Protein AF-A0A1F4MF93-F1 (afdb_monomer_lite)

Radius of gyration: 15.3 Å; chains: 1; bounding box: 44×46×34 Å

Sequence (110 aa):
MTAPERRRLEPHPHLTDAQLDLYDRMGEISEDGFCAGWIDGNEYSIWHALNHGDSSPSHRRMSPRLLRRCQLLCRDIGGWIYWADGPQFAPMAQWLAMFEAWQKSQSKPK

pLDDT: mean 78.51, std 16.9, range [38.03, 96.19]

Structure (mmCIF, N/CA/C/O backbone):
data_AF-A0A1F4MF93-F1
#
_entry.id   AF-A0A1F4MF93-F1
#
loop_
_atom_site.group_PDB
_atom_site.id
_atom_site.type_symbol
_atom_site.label_atom_id
_atom_site.label_alt_id
_atom_site.label_comp_id
_atom_site.label_asym_id
_atom_site.label_entity_id
_atom_site.label_seq_id
_atom_site.pdbx_PDB_ins_code
_atom_site.Cartn_x
_atom_site.Cartn_y
_atom_site.Cartn_z
_atom_site.occupancy
_atom_site.B_iso_or_equiv
_atom_site.auth_seq_id
_atom_site.auth_comp_id
_atom_site.auth_asym_id
_atom_site.auth_atom_id
_atom_site.pdbx_PDB_model_num
ATOM 1 N N . MET A 1 1 ? 31.824 -20.793 7.459 1.00 38.03 1 MET A N 1
ATOM 2 C CA . MET A 1 1 ? 31.903 -19.338 7.215 1.00 38.03 1 MET A CA 1
ATOM 3 C C . MET A 1 1 ? 30.480 -18.829 7.077 1.00 38.03 1 MET A C 1
ATOM 5 O O . MET A 1 1 ? 29.915 -18.888 5.994 1.00 38.03 1 MET A O 1
ATOM 9 N N . THR A 1 2 ? 29.858 -18.467 8.195 1.00 40.41 2 THR A N 1
ATOM 10 C CA . THR A 1 2 ? 28.480 -17.968 8.227 1.00 40.41 2 THR A CA 1
ATOM 11 C C . THR A 1 2 ? 28.531 -16.505 7.811 1.00 40.41 2 THR A C 1
ATOM 13 O O . THR A 1 2 ? 29.161 -15.700 8.496 1.00 40.41 2 THR A O 1
ATOM 16 N N . ALA A 1 3 ? 27.970 -16.180 6.645 1.00 40.28 3 ALA A N 1
ATOM 17 C CA . ALA A 1 3 ? 27.791 -14.794 6.230 1.00 40.28 3 ALA A CA 1
ATOM 18 C C . ALA A 1 3 ? 27.052 -14.051 7.353 1.00 40.28 3 ALA A C 1
ATOM 20 O O . ALA A 1 3 ? 26.117 -14.631 7.912 1.00 40.28 3 ALA A O 1
ATOM 21 N N . PRO A 1 4 ? 27.460 -12.826 7.728 1.00 45.41 4 PRO A N 1
ATOM 22 C CA . PRO A 1 4 ? 26.731 -12.085 8.734 1.00 45.41 4 PRO A CA 1
ATOM 23 C C . PRO A 1 4 ? 25.331 -11.866 8.179 1.00 45.41 4 PRO A C 1
ATOM 25 O O . PRO A 1 4 ? 25.147 -11.208 7.152 1.00 45.41 4 PRO A O 1
ATOM 28 N N . GLU A 1 5 ? 24.374 -12.510 8.841 1.00 44.66 5 GLU A N 1
ATOM 29 C CA . GLU A 1 5 ? 22.954 -12.245 8.753 1.00 44.66 5 GLU A CA 1
ATOM 30 C C . GLU A 1 5 ? 22.835 -10.727 8.776 1.00 44.66 5 GLU A C 1
ATOM 32 O O . GLU A 1 5 ? 23.147 -10.075 9.778 1.00 44.66 5 GLU A O 1
ATOM 37 N N . ARG A 1 6 ? 22.545 -10.138 7.610 1.00 45.56 6 ARG A N 1
ATOM 38 C CA . ARG A 1 6 ? 22.237 -8.719 7.541 1.00 45.56 6 ARG A CA 1
ATOM 39 C C . ARG A 1 6 ? 21.109 -8.578 8.545 1.00 45.56 6 ARG A C 1
ATOM 41 O O . ARG A 1 6 ? 20.030 -9.100 8.286 1.00 45.56 6 ARG A O 1
ATOM 48 N N . ARG A 1 7 ? 21.357 -7.914 9.681 1.00 45.16 7 ARG A N 1
ATOM 49 C CA . ARG A 1 7 ? 20.292 -7.222 10.398 1.00 45.16 7 ARG A CA 1
ATOM 50 C C . ARG A 1 7 ? 19.627 -6.401 9.311 1.00 45.16 7 ARG A C 1
ATOM 52 O O . ARG A 1 7 ? 20.163 -5.374 8.899 1.00 45.16 7 ARG A O 1
ATOM 59 N N . ARG A 1 8 ? 18.544 -6.945 8.758 1.00 48.69 8 ARG A N 1
ATOM 60 C CA . ARG A 1 8 ? 17.551 -6.209 8.009 1.00 48.69 8 ARG A CA 1
ATOM 61 C C . ARG A 1 8 ? 17.199 -5.137 9.021 1.00 48.69 8 ARG A C 1
ATOM 63 O O . ARG A 1 8 ? 16.657 -5.444 10.076 1.00 48.69 8 ARG A O 1
ATOM 70 N N . LEU A 1 9 ? 17.749 -3.940 8.838 1.00 43.81 9 LEU A N 1
ATOM 71 C CA . LEU A 1 9 ? 17.256 -2.770 9.537 1.00 43.81 9 LEU A CA 1
ATOM 72 C C . LEU A 1 9 ? 15.780 -2.816 9.189 1.00 43.81 9 LEU A C 1
ATOM 74 O O . LEU A 1 9 ? 15.484 -2.644 8.016 1.00 43.81 9 LEU A O 1
ATOM 78 N N . GLU A 1 10 ? 14.924 -3.257 10.109 1.00 53.00 10 GLU A N 1
ATOM 79 C CA . GLU A 1 10 ? 13.482 -3.345 9.893 1.00 53.00 10 GLU A CA 1
ATOM 80 C C . GLU A 1 10 ? 13.069 -1.900 9.617 1.00 53.00 10 GLU A C 1
ATOM 82 O O . GLU A 1 10 ? 13.012 -1.115 10.568 1.00 53.00 10 GLU A O 1
ATOM 87 N N . PRO A 1 11 ? 12.934 -1.465 8.347 1.00 67.25 11 PRO A N 1
ATOM 88 C CA . PRO A 1 11 ? 13.010 -0.038 8.051 1.00 67.25 11 PRO A CA 1
ATOM 89 C C . PRO A 1 11 ? 11.788 0.690 8.623 1.00 67.25 11 PRO A C 1
ATOM 91 O O . PRO A 1 11 ? 11.819 1.903 8.821 1.00 67.25 11 PRO A O 1
ATOM 94 N N . HIS A 1 12 ? 10.733 -0.072 8.938 1.00 75.94 12 HIS A N 1
ATOM 95 C CA . HIS A 1 12 ? 9.424 0.386 9.373 1.00 75.94 12 HIS A CA 1
ATOM 96 C C . HIS A 1 12 ? 8.828 -0.610 10.397 1.00 75.94 12 HIS A C 1
ATOM 98 O O . HIS A 1 12 ? 7.998 -1.436 10.022 1.00 75.94 12 HIS A O 1
ATOM 104 N N . PRO A 1 13 ? 9.226 -0.569 11.688 1.00 78.81 13 PRO A N 1
ATOM 105 C CA . PRO A 1 13 ? 8.771 -1.529 12.710 1.00 78.81 13 PRO A CA 1
ATOM 106 C C . PRO A 1 13 ? 7.268 -1.435 13.024 1.00 78.81 13 PRO A C 1
ATOM 108 O O . PRO A 1 13 ? 6.713 -2.286 13.712 1.00 78.81 13 PRO A O 1
ATOM 111 N N . HIS A 1 14 ? 6.606 -0.379 12.550 1.00 85.94 14 HIS A N 1
ATOM 112 C CA . HIS A 1 14 ? 5.164 -0.172 12.660 1.00 85.94 14 HIS A CA 1
ATOM 113 C C . HIS A 1 14 ? 4.363 -0.842 11.535 1.00 85.94 14 HIS A C 1
ATOM 115 O O . HIS A 1 14 ? 3.135 -0.781 11.565 1.00 85.94 14 HIS A O 1
ATOM 121 N N . LEU A 1 15 ? 5.025 -1.460 10.552 1.00 88.50 15 LEU A N 1
ATOM 122 C CA . LEU A 1 15 ? 4.381 -2.222 9.486 1.00 88.50 15 LEU A CA 1
ATOM 123 C C . LEU A 1 15 ? 4.541 -3.724 9.734 1.00 88.50 15 LEU A C 1
ATOM 125 O O . LEU A 1 15 ? 5.607 -4.207 10.099 1.00 88.50 15 LEU A O 1
ATOM 129 N N . THR A 1 16 ? 3.468 -4.469 9.501 1.00 91.12 16 THR A N 1
ATOM 130 C CA . THR A 1 16 ? 3.498 -5.939 9.465 1.00 91.12 16 THR A CA 1
ATOM 131 C C . THR A 1 16 ? 4.192 -6.445 8.200 1.00 91.12 16 THR A C 1
ATOM 133 O O . THR A 1 16 ? 4.256 -5.731 7.200 1.00 91.12 16 THR A O 1
ATOM 136 N N . ASP A 1 17 ? 4.616 -7.711 8.181 1.00 89.00 17 ASP A N 1
ATOM 137 C CA . ASP A 1 17 ? 5.226 -8.336 6.995 1.00 89.00 17 ASP A CA 1
ATOM 138 C C . ASP A 1 17 ? 4.365 -8.207 5.728 1.00 89.00 17 ASP A C 1
ATOM 140 O O . ASP A 1 17 ? 4.879 -7.968 4.637 1.00 89.00 17 ASP A O 1
ATOM 144 N N . ALA A 1 18 ? 3.040 -8.324 5.858 1.00 89.31 18 ALA A N 1
ATOM 145 C CA . ALA A 1 18 ? 2.125 -8.200 4.725 1.00 89.31 18 ALA A CA 1
ATOM 146 C C . ALA A 1 18 ? 2.007 -6.749 4.221 1.00 89.31 18 ALA A C 1
ATOM 148 O O . ALA A 1 18 ? 1.877 -6.505 3.021 1.00 89.31 18 ALA A O 1
ATOM 149 N N . GLN A 1 19 ? 2.082 -5.776 5.131 1.00 92.31 19 GLN A N 1
ATOM 150 C CA . GLN A 1 19 ? 2.121 -4.351 4.795 1.00 92.31 19 GLN A CA 1
ATOM 151 C C . GLN A 1 19 ? 3.460 -3.958 4.163 1.00 92.31 19 GLN A C 1
ATOM 153 O O . GLN A 1 19 ? 3.474 -3.156 3.231 1.00 92.31 19 GLN A O 1
ATOM 158 N N . LEU A 1 20 ? 4.562 -4.555 4.624 1.00 90.00 20 LEU A N 1
ATOM 159 C CA . LEU A 1 20 ? 5.880 -4.420 4.009 1.00 90.00 20 LEU A CA 1
ATOM 160 C C . LEU A 1 20 ? 5.909 -5.030 2.602 1.00 90.00 20 LEU A C 1
ATOM 162 O O . LEU A 1 20 ? 6.417 -4.379 1.697 1.00 90.00 20 LEU A O 1
ATOM 166 N N . ASP A 1 21 ? 5.297 -6.204 2.375 1.00 90.25 21 ASP A N 1
ATOM 167 C CA . ASP A 1 21 ? 5.162 -6.757 1.014 1.00 90.25 21 ASP A CA 1
ATOM 168 C C . ASP A 1 21 ? 4.377 -5.782 0.128 1.00 90.25 21 ASP A C 1
ATOM 170 O O . ASP A 1 21 ? 4.799 -5.508 -0.988 1.00 90.25 21 ASP A O 1
ATOM 174 N N . LEU A 1 22 ? 3.278 -5.184 0.609 1.00 91.25 22 LEU A N 1
ATOM 175 C CA . LEU A 1 22 ? 2.562 -4.175 -0.179 1.00 91.25 22 LEU A CA 1
ATOM 176 C C . LEU A 1 22 ? 3.443 -2.953 -0.492 1.00 91.25 22 LEU A C 1
ATOM 178 O O . LEU A 1 22 ? 3.471 -2.518 -1.644 1.00 91.25 22 LEU A O 1
ATOM 182 N N . TYR A 1 23 ? 4.164 -2.429 0.501 1.00 90.19 23 TYR A N 1
ATOM 183 C CA . TYR A 1 23 ? 5.089 -1.307 0.336 1.00 90.19 23 TYR A CA 1
ATOM 184 C C . TYR A 1 23 ? 6.163 -1.605 -0.720 1.00 90.19 23 TYR A C 1
ATOM 186 O O . TYR A 1 23 ? 6.302 -0.841 -1.674 1.00 90.19 23 TYR A O 1
ATOM 194 N N . ASP A 1 24 ? 6.845 -2.746 -0.624 1.00 88.19 24 ASP A N 1
ATOM 195 C CA . ASP A 1 24 ? 7.889 -3.134 -1.576 1.00 88.19 24 ASP A CA 1
ATOM 196 C C . ASP A 1 24 ? 7.331 -3.220 -3.008 1.00 88.19 24 ASP A C 1
ATOM 198 O O . ASP A 1 24 ? 7.916 -2.663 -3.936 1.00 88.19 24 ASP A O 1
ATOM 202 N N . ARG A 1 25 ? 6.145 -3.824 -3.205 1.00 89.56 25 ARG A N 1
ATOM 203 C CA . ARG A 1 25 ? 5.525 -3.915 -4.546 1.00 89.56 25 ARG A CA 1
ATOM 204 C C . ARG A 1 25 ? 5.125 -2.550 -5.103 1.00 89.56 25 ARG A C 1
ATOM 206 O O . ARG A 1 25 ? 5.189 -2.350 -6.314 1.00 89.56 25 ARG A O 1
ATOM 213 N N . MET A 1 26 ? 4.688 -1.625 -4.249 1.00 87.50 26 MET A N 1
ATOM 214 C CA . MET A 1 26 ? 4.371 -0.253 -4.660 1.00 87.50 26 MET A CA 1
ATOM 215 C C . MET A 1 26 ? 5.635 0.530 -5.039 1.00 87.50 26 MET A C 1
ATOM 217 O O . MET A 1 26 ? 5.596 1.309 -5.994 1.00 87.50 26 MET A O 1
ATOM 221 N N . GLY A 1 27 ? 6.753 0.277 -4.351 1.00 84.81 27 GLY A N 1
ATOM 222 C CA . GLY A 1 27 ? 8.069 0.803 -4.713 1.00 84.81 27 GLY A CA 1
ATOM 223 C C . GLY A 1 27 ? 8.572 0.253 -6.050 1.00 84.81 27 GLY A C 1
ATOM 224 O O . GLY A 1 27 ? 8.968 1.025 -6.917 1.00 84.81 27 GLY A O 1
ATOM 225 N N . GLU A 1 28 ? 8.439 -1.055 -6.290 1.00 84.50 28 GLU A N 1
ATOM 226 C CA . GLU A 1 28 ? 8.804 -1.675 -7.575 1.00 84.50 28 GLU A CA 1
ATOM 227 C C . GLU A 1 28 ? 8.040 -1.068 -8.764 1.00 84.50 28 GLU A C 1
ATOM 229 O O . GLU A 1 28 ? 8.601 -0.917 -9.848 1.00 84.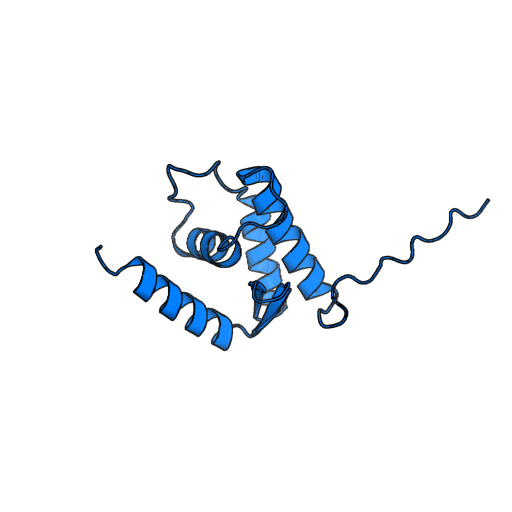50 28 GLU A O 1
ATOM 234 N N . ILE A 1 29 ? 6.771 -0.679 -8.578 1.00 81.25 29 ILE A N 1
ATOM 235 C CA . ILE A 1 29 ? 6.004 0.034 -9.616 1.00 81.25 29 ILE A CA 1
ATOM 236 C C . ILE A 1 29 ? 6.628 1.406 -9.909 1.00 81.25 29 ILE A C 1
ATOM 238 O O . ILE A 1 29 ? 6.716 1.807 -11.072 1.00 81.25 29 ILE A O 1
ATOM 242 N N . SER A 1 30 ? 7.073 2.115 -8.870 1.00 75.25 30 SER A N 1
ATOM 243 C CA . SER A 1 30 ? 7.741 3.411 -9.005 1.00 75.25 30 SER A CA 1
ATOM 244 C C . SER A 1 30 ? 9.106 3.270 -9.693 1.00 75.25 30 SER A C 1
ATOM 246 O O . SER A 1 30 ? 9.432 4.055 -10.583 1.00 75.25 30 SER A O 1
ATOM 248 N N . GLU A 1 31 ? 9.887 2.239 -9.371 1.00 74.62 31 GLU A N 1
ATOM 249 C CA . GLU A 1 31 ? 11.176 1.983 -10.022 1.00 74.62 31 GLU A CA 1
ATOM 250 C C . GLU A 1 31 ? 11.022 1.570 -11.494 1.00 74.62 31 GLU A C 1
ATOM 252 O O . GLU A 1 31 ? 11.749 2.079 -12.347 1.00 74.62 31 GLU A O 1
ATOM 257 N N . ASP A 1 32 ? 10.049 0.716 -11.825 1.00 65.38 32 ASP A N 1
ATOM 258 C CA . ASP A 1 32 ? 9.802 0.260 -13.204 1.00 65.38 32 ASP A CA 1
ATOM 259 C C . ASP A 1 32 ? 9.244 1.385 -14.101 1.00 65.38 32 ASP A C 1
ATOM 261 O O . ASP A 1 32 ? 9.573 1.486 -15.294 1.00 65.38 32 ASP A O 1
ATOM 265 N N . GLY A 1 33 ? 8.419 2.259 -13.509 1.00 60.62 33 GLY A N 1
ATOM 266 C CA . GLY A 1 33 ? 7.758 3.374 -14.185 1.00 60.62 33 GLY A CA 1
ATOM 267 C C . GLY A 1 33 ? 8.593 4.655 -14.280 1.00 60.62 33 GLY A C 1
ATOM 268 O O . GLY A 1 33 ? 8.499 5.373 -15.279 1.00 60.62 33 GLY A O 1
ATOM 269 N N . PHE A 1 34 ? 9.413 4.934 -13.263 1.00 56.47 34 PHE A N 1
ATOM 270 C CA . PHE A 1 34 ? 10.062 6.233 -13.063 1.00 56.47 34 PHE A CA 1
ATOM 271 C C . PHE A 1 34 ? 11.543 6.162 -12.663 1.00 56.47 34 PHE A C 1
ATOM 273 O O . PHE A 1 34 ? 12.166 7.210 -12.487 1.00 56.47 34 PHE A O 1
ATOM 280 N N . CYS A 1 35 ? 12.121 4.963 -12.517 1.00 60.28 35 CYS A N 1
ATOM 281 C CA . CYS A 1 35 ? 13.488 4.757 -12.021 1.00 60.28 35 CYS A CA 1
ATOM 282 C C . CYS A 1 35 ? 13.755 5.434 -10.659 1.00 60.28 35 CYS A C 1
ATOM 284 O O . CYS A 1 35 ? 14.876 5.867 -10.389 1.00 60.28 35 CYS A O 1
ATOM 286 N N . ALA A 1 36 ? 12.732 5.553 -9.808 1.00 57.38 36 ALA A N 1
ATOM 287 C CA . ALA A 1 36 ? 12.826 6.158 -8.483 1.00 57.38 36 ALA A CA 1
ATOM 288 C C . ALA A 1 36 ? 12.087 5.291 -7.457 1.00 57.38 36 ALA A C 1
ATOM 290 O O . ALA A 1 36 ? 10.979 4.841 -7.737 1.00 57.38 36 ALA A O 1
ATOM 291 N N . GLY A 1 37 ? 12.676 5.092 -6.273 1.00 58.16 37 GLY A N 1
ATOM 292 C CA . GLY A 1 37 ? 12.150 4.171 -5.254 1.00 58.16 37 GLY A CA 1
ATOM 293 C C . GLY A 1 37 ? 10.721 4.486 -4.793 1.00 58.16 37 GLY A C 1
ATOM 294 O O . GLY A 1 37 ? 9.878 3.597 -4.773 1.00 58.16 37 GLY A O 1
ATOM 295 N N . TRP A 1 38 ? 10.424 5.751 -4.468 1.00 69.50 38 TRP A N 1
ATOM 296 C CA . TRP A 1 38 ? 9.071 6.223 -4.145 1.00 69.50 38 TRP A CA 1
ATOM 297 C C . TRP A 1 38 ? 8.921 7.690 -4.546 1.00 69.50 38 TRP A C 1
ATOM 299 O O . TRP A 1 38 ? 9.642 8.550 -4.038 1.00 69.50 38 TRP A O 1
ATOM 309 N N . ILE A 1 39 ? 8.010 7.984 -5.470 1.00 72.94 39 ILE A N 1
ATOM 310 C CA . ILE A 1 39 ? 7.686 9.360 -5.864 1.00 72.94 39 ILE A CA 1
ATOM 311 C C . ILE A 1 39 ? 6.481 9.847 -5.063 1.00 72.94 39 ILE A C 1
ATOM 313 O O . ILE A 1 39 ? 5.561 9.079 -4.783 1.00 72.94 39 ILE A O 1
ATOM 317 N N . ASP A 1 40 ? 6.485 11.130 -4.704 1.00 74.00 40 ASP A N 1
ATOM 318 C CA . ASP A 1 40 ? 5.336 11.783 -4.079 1.00 74.00 40 ASP A CA 1
ATOM 319 C C . ASP A 1 40 ? 4.066 11.573 -4.920 1.00 74.00 40 ASP A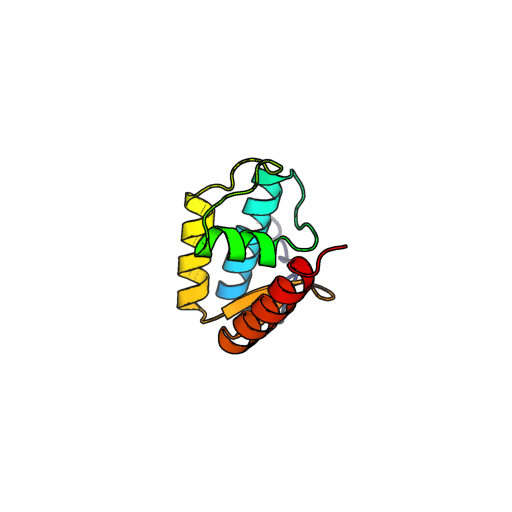 C 1
ATOM 321 O O . ASP A 1 40 ? 4.048 11.813 -6.130 1.00 74.00 40 ASP A O 1
ATOM 325 N N . GLY A 1 41 ? 3.009 11.058 -4.294 1.00 77.56 41 GLY A N 1
ATOM 326 C CA . GLY A 1 41 ? 1.758 10.763 -4.985 1.00 77.56 41 GLY A CA 1
ATOM 327 C C . GLY A 1 41 ? 1.718 9.424 -5.739 1.00 77.56 41 GLY A C 1
ATOM 328 O O . GLY A 1 41 ? 0.721 9.144 -6.417 1.00 77.56 41 GLY A O 1
ATOM 329 N N . ASN A 1 42 ? 2.749 8.577 -5.627 1.00 84.00 42 ASN A N 1
ATOM 330 C CA . ASN A 1 42 ? 2.772 7.241 -6.235 1.00 84.00 42 ASN A CA 1
ATOM 331 C C . ASN A 1 42 ? 1.610 6.370 -5.730 1.00 84.00 42 ASN A C 1
ATOM 333 O O . ASN A 1 42 ? 0.924 5.725 -6.520 1.00 84.00 42 ASN A O 1
ATOM 337 N N . GLU A 1 43 ? 1.304 6.418 -4.435 1.00 88.75 43 GLU A N 1
ATOM 338 C CA . GLU A 1 43 ? 0.209 5.663 -3.827 1.00 88.75 43 GLU A CA 1
ATOM 339 C C . GLU A 1 43 ? -1.166 6.019 -4.409 1.00 88.75 43 GLU A C 1
ATOM 341 O O . GLU A 1 43 ? -1.987 5.127 -4.638 1.00 88.75 43 GLU A O 1
ATOM 346 N N . TYR A 1 44 ? -1.397 7.302 -4.707 1.00 88.75 44 TYR A N 1
ATOM 347 C CA . TYR A 1 44 ? -2.632 7.790 -5.317 1.00 88.75 44 TYR A CA 1
ATOM 348 C C . TYR A 1 44 ? -2.678 7.423 -6.800 1.00 88.75 44 TYR A C 1
ATOM 350 O O . TYR A 1 44 ? -3.726 7.024 -7.303 1.00 88.75 44 TYR A O 1
ATOM 358 N N . SER A 1 45 ? -1.538 7.493 -7.489 1.00 86.38 45 SER A N 1
ATOM 359 C CA . SER A 1 45 ? -1.417 7.146 -8.908 1.00 86.38 45 SER A CA 1
ATOM 360 C C . SER A 1 45 ? -1.664 5.656 -9.154 1.00 86.38 45 SER A C 1
ATOM 362 O O . SER A 1 45 ? -2.451 5.299 -10.031 1.00 86.38 45 SER A O 1
ATOM 364 N N . ILE A 1 46 ? -1.062 4.783 -8.338 1.00 88.50 46 ILE A N 1
ATOM 365 C CA . ILE A 1 46 ? -1.289 3.331 -8.379 1.00 88.50 46 ILE A CA 1
ATOM 366 C C . ILE A 1 46 ? -2.761 3.030 -8.100 1.00 88.50 46 ILE A C 1
ATOM 368 O O . ILE A 1 46 ? -3.396 2.282 -8.845 1.00 88.50 46 ILE A O 1
ATOM 372 N N . TRP A 1 47 ? -3.335 3.635 -7.057 1.00 90.44 47 TRP A N 1
ATOM 373 C CA . TRP A 1 47 ? -4.740 3.423 -6.723 1.00 90.44 47 TRP A CA 1
ATOM 374 C C . TRP A 1 47 ? -5.686 3.904 -7.827 1.00 90.44 47 TRP A C 1
ATOM 376 O O . TRP A 1 47 ? -6.647 3.216 -8.174 1.00 90.44 47 TRP A O 1
ATOM 386 N N . HIS A 1 48 ? -5.401 5.054 -8.432 1.00 87.88 48 HIS A N 1
ATOM 387 C CA . HIS A 1 48 ? -6.155 5.552 -9.572 1.00 87.88 48 HIS A CA 1
ATOM 388 C C . HIS A 1 48 ? -6.079 4.576 -10.755 1.00 87.88 48 HIS A C 1
ATOM 390 O O . HIS A 1 48 ? -7.114 4.230 -11.324 1.00 87.88 48 HIS A O 1
ATOM 396 N N . ALA A 1 49 ? -4.885 4.073 -11.087 1.00 86.38 49 ALA A N 1
ATOM 397 C CA . ALA A 1 49 ? -4.690 3.103 -12.164 1.00 86.38 49 ALA A CA 1
ATOM 398 C C . ALA A 1 49 ? -5.442 1.782 -11.919 1.00 86.38 49 ALA A C 1
ATOM 400 O O . ALA A 1 49 ? -5.962 1.188 -12.862 1.00 86.38 49 ALA A O 1
ATOM 401 N N . LEU A 1 50 ? -5.563 1.341 -10.662 1.00 87.06 50 LEU A N 1
ATOM 402 C CA . LEU A 1 50 ? -6.348 0.157 -10.300 1.00 87.06 50 LEU A CA 1
ATOM 403 C C . LEU A 1 50 ? -7.854 0.330 -10.529 1.00 87.06 50 LEU A C 1
ATOM 405 O O . LEU A 1 50 ? -8.516 -0.629 -10.923 1.00 87.06 50 LEU A O 1
ATOM 409 N N . ASN A 1 51 ? -8.397 1.523 -10.278 1.00 85.25 51 ASN A N 1
ATOM 410 C CA . ASN A 1 51 ? -9.843 1.769 -10.321 1.00 85.25 51 ASN A CA 1
ATOM 411 C C . ASN A 1 51 ? -10.338 2.296 -11.672 1.00 85.25 51 ASN A C 1
ATOM 413 O O . ASN A 1 51 ? -11.452 1.984 -12.087 1.00 85.25 51 ASN A O 1
ATOM 417 N N . HIS A 1 52 ? -9.519 3.089 -12.360 1.00 81.94 52 HIS A N 1
ATOM 418 C CA . HIS A 1 52 ? -9.890 3.772 -13.602 1.00 81.94 52 HIS A CA 1
ATOM 419 C C . HIS A 1 52 ? -9.078 3.296 -14.814 1.00 81.94 52 HIS A C 1
ATOM 421 O O . HIS A 1 52 ? -9.346 3.715 -15.939 1.00 81.94 52 HIS A O 1
ATOM 427 N N . GLY A 1 53 ? -8.110 2.401 -14.602 1.00 73.50 53 GLY A N 1
ATOM 428 C CA . GLY A 1 53 ? -7.144 1.993 -15.614 1.00 73.50 53 GLY A CA 1
ATOM 429 C C . GLY A 1 53 ? -5.974 2.971 -15.729 1.00 73.50 53 GLY A C 1
ATOM 430 O O . GLY A 1 53 ? -6.063 4.146 -15.363 1.00 73.50 53 GLY A O 1
ATOM 431 N N . ASP A 1 54 ? -4.855 2.473 -16.252 1.00 67.44 54 ASP A N 1
ATOM 432 C CA . ASP A 1 54 ? -3.677 3.289 -16.538 1.00 67.44 54 ASP A CA 1
ATOM 433 C C . ASP A 1 54 ? -3.959 4.199 -17.742 1.00 67.44 54 ASP A C 1
ATOM 435 O O . ASP A 1 54 ? -3.868 3.786 -18.899 1.00 67.44 54 ASP A O 1
ATOM 439 N N . SER A 1 55 ? -4.395 5.422 -17.445 1.00 53.03 55 SER A N 1
ATOM 440 C CA . SER A 1 55 ? -4.750 6.434 -18.442 1.00 53.03 55 SER A CA 1
ATOM 441 C C . SER A 1 55 ? -3.685 7.519 -18.581 1.00 53.03 55 SER A C 1
ATOM 443 O O . SER A 1 55 ? -3.937 8.500 -19.275 1.00 53.03 55 SER A O 1
ATOM 445 N N . SER A 1 56 ? -2.522 7.396 -17.925 1.00 53.66 56 SER A N 1
ATOM 446 C CA . SER A 1 56 ? -1.513 8.454 -17.994 1.00 53.66 56 SER A CA 1
ATOM 447 C C . SER A 1 56 ? -0.770 8.407 -19.335 1.00 53.66 56 SER A C 1
ATOM 449 O O . SER A 1 56 ? -0.070 7.433 -19.609 1.00 53.66 56 SER A O 1
ATOM 451 N N . PRO A 1 57 ? -0.847 9.464 -20.167 1.00 47.66 57 PRO A N 1
ATOM 452 C CA . PRO A 1 57 ? 0.005 9.595 -21.345 1.00 47.66 57 PRO A CA 1
ATOM 453 C C . PRO A 1 57 ? 1.445 10.003 -20.978 1.00 47.66 57 PRO A C 1
ATOM 455 O O . PRO A 1 57 ? 2.323 9.997 -21.838 1.00 47.66 57 PRO A O 1
ATOM 458 N N . SER A 1 58 ? 1.681 10.365 -19.712 1.00 51.31 58 SER A N 1
ATOM 459 C CA . SER A 1 58 ? 2.920 10.958 -19.194 1.00 51.31 58 SER A CA 1
ATOM 460 C C . SER A 1 58 ? 3.828 9.953 -18.482 1.00 51.31 58 SER A C 1
ATOM 462 O O . SER A 1 58 ? 4.985 10.264 -18.203 1.00 51.31 58 SER A O 1
ATOM 464 N N . HIS A 1 59 ? 3.311 8.773 -18.135 1.00 55.22 59 HIS A N 1
ATOM 465 C CA . HIS A 1 59 ? 4.036 7.759 -17.373 1.00 55.22 59 HIS A CA 1
ATOM 466 C C . HIS A 1 59 ? 4.294 6.531 -18.230 1.00 55.22 59 HIS A C 1
ATOM 468 O O . HIS A 1 59 ? 3.492 6.156 -19.087 1.00 55.22 59 HIS A O 1
ATOM 474 N N . ARG A 1 60 ? 5.437 5.884 -17.996 1.00 61.78 60 ARG A N 1
ATOM 475 C CA . ARG A 1 60 ? 5.677 4.558 -18.551 1.00 61.78 60 ARG A CA 1
ATOM 476 C C . ARG A 1 60 ? 4.584 3.638 -18.003 1.00 61.78 60 ARG A C 1
ATOM 478 O O . ARG A 1 60 ? 4.347 3.635 -16.798 1.00 61.78 60 ARG A O 1
ATOM 485 N N . ARG A 1 61 ? 3.903 2.915 -18.898 1.00 68.19 61 ARG A N 1
ATOM 486 C CA . ARG A 1 61 ? 2.764 2.053 -18.555 1.00 68.19 61 ARG A CA 1
ATOM 487 C C . ARG A 1 61 ? 3.097 1.191 -17.334 1.00 68.19 61 ARG A C 1
ATOM 489 O O . ARG A 1 61 ? 4.053 0.417 -17.391 1.00 68.19 61 ARG A O 1
ATOM 496 N N . MET A 1 62 ? 2.299 1.299 -16.274 1.00 78.00 62 MET A N 1
ATOM 497 C CA . MET A 1 62 ? 2.503 0.525 -15.049 1.00 78.00 62 MET A CA 1
ATOM 498 C C . MET A 1 62 ? 2.338 -0.971 -15.335 1.00 78.00 62 MET A C 1
ATOM 500 O O . MET A 1 62 ? 1.427 -1.386 -16.057 1.00 78.00 62 MET A O 1
ATOM 504 N N . SER A 1 63 ? 3.199 -1.803 -14.745 1.00 82.00 63 SER A N 1
ATOM 505 C CA . SER A 1 63 ? 3.136 -3.258 -14.911 1.00 82.00 63 SER A CA 1
ATOM 506 C C . SER A 1 63 ? 1.797 -3.822 -14.403 1.00 82.00 63 SER A C 1
ATOM 508 O O . SER A 1 63 ? 1.539 -3.805 -13.194 1.00 82.00 63 SER A O 1
ATOM 510 N N . PRO A 1 64 ? 0.955 -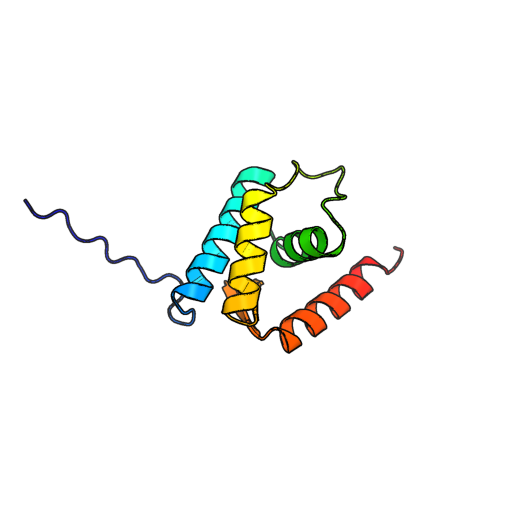4.425 -15.271 1.00 82.12 64 PRO A N 1
ATOM 511 C CA . PRO A 1 64 ? -0.335 -4.981 -14.854 1.00 82.12 64 PRO A CA 1
ATOM 512 C C . PRO A 1 64 ? -0.195 -6.116 -13.832 1.00 82.12 64 PRO A C 1
ATOM 514 O O . PRO A 1 64 ? -1.097 -6.364 -13.032 1.00 82.12 64 PRO A O 1
ATOM 517 N N . ARG A 1 65 ? 0.946 -6.822 -13.851 1.00 86.00 65 ARG A N 1
ATOM 518 C CA . ARG A 1 65 ? 1.249 -7.897 -12.897 1.00 86.00 65 ARG A CA 1
ATOM 519 C C . ARG A 1 65 ? 1.474 -7.342 -11.493 1.00 86.00 65 ARG A C 1
ATOM 521 O O . ARG A 1 65 ? 0.941 -7.916 -10.546 1.00 86.00 65 ARG A O 1
ATOM 528 N N . LEU A 1 66 ? 2.221 -6.242 -11.373 1.00 85.06 66 LEU A N 1
ATOM 529 C CA . LEU A 1 66 ? 2.466 -5.581 -10.091 1.00 85.06 66 LEU A CA 1
ATOM 530 C C . LEU A 1 66 ? 1.191 -4.925 -9.562 1.00 85.06 66 LEU A C 1
ATOM 532 O O . LEU A 1 66 ? 0.826 -5.169 -8.417 1.00 85.06 66 LEU A O 1
ATOM 536 N N . LEU A 1 67 ? 0.435 -4.231 -10.421 1.00 87.94 67 LEU A N 1
ATOM 537 C CA . LEU A 1 67 ? -0.877 -3.678 -10.064 1.00 87.94 67 LEU A CA 1
ATOM 538 C C . LEU A 1 67 ? -1.807 -4.753 -9.483 1.00 87.94 67 LEU A C 1
ATOM 540 O O . LEU A 1 67 ? -2.335 -4.607 -8.380 1.00 87.94 67 LEU A O 1
ATOM 544 N N . ARG A 1 68 ? -1.944 -5.892 -10.174 1.00 89.38 68 ARG A N 1
ATOM 545 C CA . ARG A 1 68 ? -2.756 -7.013 -9.682 1.00 89.38 68 ARG A CA 1
ATOM 546 C C . ARG A 1 68 ? -2.248 -7.553 -8.344 1.00 89.38 68 ARG A C 1
ATOM 548 O O . ARG A 1 68 ? -3.054 -7.949 -7.505 1.00 89.38 68 ARG A O 1
ATOM 555 N N . ARG A 1 69 ? -0.929 -7.590 -8.131 1.00 89.75 69 ARG A N 1
ATOM 556 C CA . ARG A 1 69 ? -0.342 -8.038 -6.863 1.00 89.75 69 ARG A CA 1
ATOM 557 C C . ARG A 1 69 ? -0.670 -7.067 -5.726 1.00 89.75 69 ARG A C 1
ATOM 559 O O . ARG A 1 69 ? -1.140 -7.533 -4.692 1.00 89.75 69 ARG A O 1
ATOM 566 N N . CYS A 1 70 ? -0.518 -5.760 -5.938 1.00 90.94 70 CYS A N 1
ATOM 567 C CA . CYS A 1 70 ? -0.905 -4.735 -4.966 1.00 90.94 70 CYS A CA 1
ATOM 568 C C . CYS A 1 70 ? -2.397 -4.818 -4.624 1.00 90.94 70 CYS A C 1
ATOM 570 O O . CYS A 1 70 ? -2.754 -4.792 -3.452 1.00 90.94 70 CYS A O 1
ATOM 572 N N . GLN A 1 71 ? -3.266 -5.008 -5.622 1.00 91.06 71 GLN A N 1
ATOM 573 C CA . GLN A 1 71 ? -4.707 -5.166 -5.403 1.00 91.06 71 GLN A CA 1
ATOM 574 C C . GLN A 1 71 ? -5.036 -6.377 -4.515 1.00 91.06 71 GLN A C 1
ATOM 576 O O . GLN A 1 71 ? -5.879 -6.285 -3.623 1.00 91.06 71 GLN A O 1
ATOM 581 N N . LEU A 1 72 ? -4.382 -7.518 -4.754 1.00 92.81 72 LEU A N 1
ATOM 582 C CA . LEU A 1 72 ? -4.595 -8.727 -3.956 1.00 92.81 72 LEU A CA 1
ATOM 583 C C . LEU A 1 72 ? -4.125 -8.543 -2.511 1.00 92.81 72 LEU A C 1
ATOM 585 O O . LEU A 1 72 ? -4.873 -8.890 -1.602 1.00 92.81 72 LEU A O 1
ATOM 589 N N . LEU A 1 73 ? -2.930 -7.980 -2.316 1.00 92.75 73 LEU A N 1
ATOM 590 C CA . LEU A 1 73 ? -2.367 -7.716 -0.989 1.00 92.75 73 LEU A CA 1
ATOM 591 C C . LEU A 1 73 ? -3.227 -6.726 -0.211 1.00 92.75 73 LEU A C 1
ATOM 593 O O . LEU A 1 73 ? -3.600 -6.996 0.919 1.00 92.75 73 LEU A O 1
ATOM 597 N N . CYS A 1 74 ? -3.621 -5.629 -0.850 1.00 93.19 74 CYS A N 1
ATOM 598 C CA . CYS A 1 74 ? -4.511 -4.628 -0.280 1.00 93.19 74 CYS A CA 1
ATOM 599 C C . CYS A 1 74 ? -5.832 -5.214 0.222 1.00 93.19 74 CYS A C 1
ATOM 601 O O . CYS A 1 74 ? -6.282 -4.893 1.323 1.00 93.19 74 CYS A O 1
ATOM 603 N N . ARG A 1 75 ? -6.446 -6.095 -0.573 1.00 92.38 75 ARG A N 1
ATOM 604 C CA . ARG A 1 75 ? -7.678 -6.783 -0.184 1.00 92.38 75 ARG A CA 1
ATOM 605 C C . ARG A 1 75 ? -7.456 -7.713 1.008 1.00 92.38 75 ARG A C 1
ATOM 607 O O . ARG A 1 75 ? -8.334 -7.802 1.855 1.00 92.38 75 ARG A O 1
ATOM 614 N N . ASP A 1 76 ? -6.321 -8.403 1.042 1.00 93.44 76 ASP A N 1
ATOM 615 C CA . ASP A 1 76 ? -5.972 -9.352 2.102 1.00 93.44 76 ASP A CA 1
ATOM 616 C C . ASP A 1 76 ? -5.720 -8.643 3.441 1.00 93.44 76 ASP A C 1
ATOM 618 O O . ASP A 1 76 ? -6.280 -9.024 4.465 1.00 93.44 76 ASP A O 1
ATOM 622 N N . ILE A 1 77 ? -4.962 -7.543 3.418 1.00 94.62 77 ILE A N 1
ATOM 623 C CA . ILE A 1 77 ? -4.629 -6.762 4.620 1.00 94.62 77 ILE A CA 1
ATOM 624 C C . ILE A 1 77 ? -5.710 -5.738 5.002 1.00 94.62 77 ILE A C 1
ATOM 626 O O . ILE A 1 77 ? -5.635 -5.129 6.067 1.00 94.62 77 ILE A O 1
ATOM 630 N N . G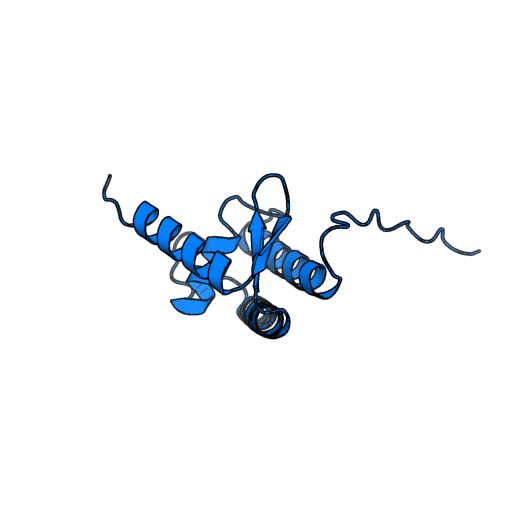LY A 1 78 ? -6.695 -5.505 4.130 1.00 94.94 78 GLY A N 1
ATOM 631 C CA . GLY A 1 78 ? -7.795 -4.571 4.368 1.00 94.94 78 GLY A CA 1
ATOM 632 C C . GLY A 1 78 ? -7.374 -3.099 4.415 1.00 94.94 78 GLY A C 1
ATOM 633 O O . GLY A 1 78 ? -7.961 -2.321 5.169 1.00 94.94 78 GLY A O 1
ATOM 634 N N . GLY A 1 79 ? -6.372 -2.696 3.632 1.00 94.81 79 GLY A N 1
ATOM 635 C CA . GLY A 1 79 ? -5.886 -1.314 3.618 1.00 94.81 79 GLY A CA 1
ATOM 636 C C . GLY A 1 79 ? -4.781 -1.047 2.605 1.00 94.81 79 GLY A C 1
ATOM 637 O O . GLY A 1 79 ? -4.522 -1.865 1.722 1.00 94.81 79 GLY A O 1
ATOM 638 N N . TRP A 1 80 ? -4.155 0.121 2.714 1.00 96.06 80 TRP A N 1
ATOM 639 C CA . TRP A 1 80 ? -3.202 0.636 1.734 1.00 96.06 80 TRP A CA 1
ATOM 640 C C . TRP A 1 80 ? -2.021 1.341 2.401 1.00 96.06 80 TRP A C 1
ATOM 642 O O . TRP A 1 80 ? -2.134 1.806 3.537 1.00 96.06 80 TRP A O 1
ATOM 652 N N . ILE A 1 81 ? -0.895 1.420 1.688 1.00 94.38 81 ILE A N 1
ATOM 653 C CA . ILE A 1 81 ? 0.283 2.166 2.136 1.00 94.38 81 ILE A CA 1
ATOM 654 C C . ILE A 1 81 ? 0.276 3.549 1.496 1.00 94.38 81 ILE A C 1
ATOM 656 O O . ILE A 1 81 ? 0.092 3.681 0.289 1.00 94.38 81 ILE A O 1
ATOM 660 N N . TYR A 1 82 ? 0.496 4.573 2.310 1.00 92.38 82 TYR A N 1
ATOM 661 C CA . TYR A 1 82 ? 0.630 5.955 1.863 1.00 92.38 82 TYR A CA 1
ATOM 662 C C . TYR A 1 82 ? 1.869 6.599 2.475 1.00 92.38 82 TYR A C 1
ATOM 664 O O . TYR A 1 82 ? 2.395 6.108 3.479 1.00 92.38 82 TYR A O 1
ATOM 672 N N . TRP A 1 83 ? 2.334 7.692 1.874 1.00 86.50 83 TRP A N 1
ATOM 673 C CA . TRP A 1 83 ? 3.494 8.420 2.364 1.00 86.50 83 TRP A CA 1
ATOM 674 C C . TRP A 1 83 ? 3.067 9.683 3.122 1.00 86.50 83 TRP A C 1
ATOM 676 O O . TRP A 1 83 ? 2.285 10.488 2.622 1.00 86.50 83 TRP A O 1
ATOM 686 N N . ALA A 1 84 ? 3.573 9.856 4.345 1.00 84.81 84 ALA A N 1
ATOM 687 C CA . ALA A 1 84 ? 3.469 11.106 5.107 1.00 84.81 84 ALA A CA 1
ATOM 688 C C . ALA A 1 84 ? 4.870 11.585 5.516 1.00 84.81 84 ALA A C 1
ATOM 690 O O . ALA A 1 84 ? 5.526 12.282 4.752 1.00 84.81 84 ALA A O 1
ATOM 691 N N . ASP A 1 85 ? 5.374 11.110 6.655 1.00 84.06 85 ASP A N 1
ATOM 692 C CA . ASP A 1 85 ? 6.766 11.275 7.115 1.00 84.06 85 ASP A CA 1
ATOM 693 C C . ASP A 1 85 ? 7.556 9.955 6.980 1.00 84.06 85 ASP A C 1
ATOM 695 O O . ASP A 1 85 ? 8.482 9.652 7.732 1.00 84.06 85 ASP A O 1
ATOM 699 N N . GLY A 1 86 ? 7.121 9.120 6.035 1.00 85.69 86 GLY A N 1
ATOM 700 C CA . GLY A 1 86 ? 7.495 7.719 5.865 1.00 85.69 86 GLY A CA 1
ATOM 701 C C . GLY A 1 86 ? 6.271 6.876 5.490 1.00 85.69 86 GLY A C 1
ATOM 702 O O . GLY A 1 86 ? 5.147 7.394 5.500 1.00 85.69 86 GLY A O 1
ATOM 703 N N . PRO A 1 87 ? 6.451 5.585 5.167 1.00 89.06 87 PRO A N 1
ATOM 704 C CA . PRO A 1 87 ? 5.339 4.731 4.779 1.00 89.06 87 PRO A CA 1
ATOM 705 C C . PRO A 1 87 ? 4.456 4.441 5.988 1.00 89.06 87 PRO A C 1
ATOM 707 O O . PRO A 1 87 ? 4.933 3.997 7.030 1.00 89.06 87 PRO A O 1
ATOM 710 N N . GLN A 1 88 ? 3.163 4.696 5.852 1.00 92.69 88 GLN A N 1
ATOM 711 C CA . GLN A 1 88 ? 2.150 4.458 6.873 1.00 92.69 88 GLN A CA 1
ATOM 712 C C . GLN A 1 88 ? 1.052 3.566 6.303 1.00 92.69 88 GLN A C 1
ATOM 714 O O . GLN A 1 88 ? 0.748 3.617 5.110 1.00 92.69 88 GLN A O 1
ATOM 719 N N . PHE A 1 89 ? 0.441 2.753 7.162 1.00 94.25 89 PHE A N 1
ATOM 720 C CA . PHE A 1 89 ? -0.708 1.942 6.785 1.00 94.25 89 PHE A CA 1
ATOM 721 C C . PHE A 1 89 ? -2.010 2.664 7.123 1.00 94.25 89 PHE A C 1
ATOM 723 O O . PHE A 1 89 ? -2.265 2.993 8.281 1.00 94.25 89 PHE A O 1
ATOM 730 N 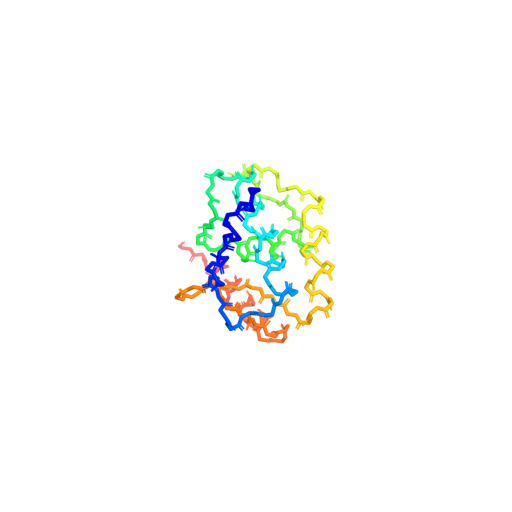N . ALA A 1 90 ? -2.857 2.852 6.117 1.00 95.19 90 ALA A N 1
ATOM 731 C CA . ALA A 1 90 ? -4.232 3.291 6.291 1.00 95.19 90 ALA A CA 1
ATOM 732 C C . ALA A 1 90 ? -5.179 2.091 6.119 1.00 95.19 90 ALA A C 1
ATOM 734 O O . ALA A 1 90 ? -5.170 1.458 5.057 1.00 95.19 90 ALA A O 1
ATOM 735 N N . PRO A 1 91 ? -6.051 1.791 7.101 1.00 96.19 91 PRO A N 1
ATOM 736 C CA . PRO A 1 91 ? -7.183 0.896 6.889 1.00 96.19 91 PRO A CA 1
ATOM 737 C C . PRO A 1 91 ? -8.031 1.364 5.702 1.00 96.19 91 PRO A C 1
ATOM 739 O O . PRO A 1 91 ? -8.144 2.564 5.449 1.00 96.19 91 PRO A O 1
ATOM 742 N N . MET A 1 92 ? -8.677 0.433 5.001 1.00 95.06 92 MET A N 1
ATOM 743 C CA . MET A 1 92 ? -9.355 0.711 3.729 1.00 95.06 92 MET A CA 1
ATOM 744 C C . MET A 1 92 ? -10.309 1.911 3.788 1.00 95.06 92 MET A C 1
ATOM 746 O O . MET A 1 92 ? -10.270 2.771 2.917 1.00 95.06 92 MET A O 1
ATOM 750 N N . ALA A 1 93 ? -11.142 2.006 4.829 1.00 94.56 93 ALA A N 1
ATOM 751 C CA . ALA A 1 93 ? -12.086 3.115 4.975 1.00 94.56 93 ALA A CA 1
ATOM 752 C C . ALA A 1 93 ? -11.382 4.481 5.080 1.00 94.56 93 ALA A C 1
ATOM 754 O O . ALA A 1 93 ? -11.831 5.457 4.483 1.00 94.56 93 ALA A O 1
ATOM 755 N N . GLN A 1 94 ? -10.260 4.538 5.802 1.00 96.00 94 GLN A N 1
ATOM 756 C CA . GLN A 1 94 ? -9.450 5.748 5.917 1.00 96.00 94 GLN A CA 1
ATOM 757 C C . GLN A 1 94 ? -8.788 6.085 4.580 1.00 96.00 94 GLN A C 1
ATOM 759 O O . GLN A 1 94 ? -8.845 7.233 4.144 1.00 96.00 94 GLN A O 1
ATOM 764 N N . TRP A 1 95 ? -8.209 5.087 3.910 1.00 95.12 95 TRP A N 1
ATOM 765 C CA . TRP A 1 95 ? -7.576 5.278 2.609 1.00 95.12 95 TRP A CA 1
ATOM 766 C C . TRP A 1 95 ? -8.561 5.810 1.560 1.00 95.12 95 TRP A C 1
ATOM 768 O O . TRP A 1 95 ? -8.254 6.775 0.864 1.00 95.12 95 TRP A O 1
ATOM 778 N N . LEU A 1 96 ? -9.768 5.244 1.487 1.00 93.56 96 LEU A N 1
ATOM 779 C CA . LEU A 1 96 ? -10.810 5.704 0.566 1.00 93.56 96 LEU A CA 1
ATOM 780 C C . LEU A 1 96 ? -11.178 7.173 0.810 1.00 93.56 96 LEU A C 1
ATOM 782 O O . LEU A 1 96 ? -11.229 7.949 -0.141 1.00 93.56 96 LEU A O 1
ATOM 786 N N . ALA A 1 97 ? -11.351 7.584 2.070 1.00 94.56 97 ALA A N 1
ATOM 787 C CA . ALA A 1 97 ? -11.632 8.980 2.406 1.00 94.56 97 ALA A CA 1
ATOM 788 C C . ALA A 1 97 ? -10.484 9.926 1.999 1.00 94.56 97 ALA A C 1
ATOM 790 O O . ALA A 1 97 ? -10.727 11.016 1.473 1.00 94.56 97 ALA A O 1
ATOM 791 N N . MET A 1 98 ? -9.230 9.506 2.204 1.00 93.62 98 MET A N 1
ATOM 792 C CA . MET A 1 98 ? -8.048 10.261 1.770 1.00 93.62 98 MET A CA 1
ATOM 793 C C . MET A 1 98 ? -7.986 10.382 0.243 1.00 93.62 98 MET A C 1
ATOM 795 O O . MET A 1 98 ? -7.767 11.474 -0.284 1.00 93.62 98 MET A O 1
ATOM 799 N N . PHE A 1 99 ? -8.232 9.284 -0.472 1.00 91.88 99 PHE A N 1
ATOM 800 C CA . PHE A 1 99 ? -8.234 9.257 -1.931 1.00 91.88 99 PHE A CA 1
ATOM 801 C C . PHE A 1 99 ? -9.334 10.149 -2.521 1.00 91.88 99 PHE A C 1
ATOM 803 O O . PHE A 1 99 ? -9.068 10.921 -3.441 1.00 91.88 99 PHE A O 1
ATOM 810 N N . GLU A 1 100 ? -10.546 10.131 -1.961 1.00 91.06 100 GLU A N 1
ATOM 811 C CA . GLU A 1 100 ? -11.631 11.029 -2.375 1.00 91.06 100 GLU A CA 1
ATOM 812 C C . GLU A 1 100 ? -11.276 12.511 -2.174 1.00 91.06 100 GLU A C 1
ATOM 814 O O . GLU A 1 100 ? -11.577 13.354 -3.026 1.00 91.06 100 GLU A O 1
ATOM 819 N N . ALA A 1 101 ? -10.631 12.856 -1.054 1.00 91.00 101 ALA A N 1
ATOM 820 C CA . ALA A 1 101 ? -10.172 14.219 -0.790 1.00 91.00 101 ALA A CA 1
ATOM 821 C C . ALA A 1 101 ? -9.087 14.659 -1.791 1.00 91.00 101 ALA A C 1
ATOM 823 O O . ALA A 1 101 ? -9.122 15.784 -2.307 1.00 91.00 101 ALA A O 1
ATOM 824 N N . TRP A 1 102 ? -8.158 13.758 -2.116 1.00 89.50 102 TRP A N 1
ATOM 825 C CA . TRP A 1 102 ? -7.143 13.981 -3.141 1.00 89.50 102 TRP A CA 1
ATOM 826 C C . TRP A 1 102 ? -7.770 14.171 -4.530 1.00 89.50 102 TRP A C 1
ATOM 828 O O . TRP A 1 102 ? -7.484 15.173 -5.186 1.00 89.50 102 TRP A O 1
ATOM 838 N N . GLN A 1 103 ? -8.704 13.307 -4.949 1.00 86.31 103 GLN A N 1
ATOM 839 C CA . GLN A 1 103 ? -9.401 13.425 -6.239 1.00 86.31 103 GLN A CA 1
ATOM 840 C C . GLN A 1 103 ? -10.130 14.768 -6.391 1.00 86.31 103 GLN A C 1
ATOM 842 O O . GLN A 1 103 ? -10.046 15.413 -7.440 1.00 86.31 103 GLN A O 1
ATOM 847 N N . LYS A 1 104 ? -10.808 15.237 -5.333 1.00 87.38 104 LYS A N 1
ATOM 848 C CA . LYS A 1 104 ? -11.456 16.562 -5.312 1.00 87.3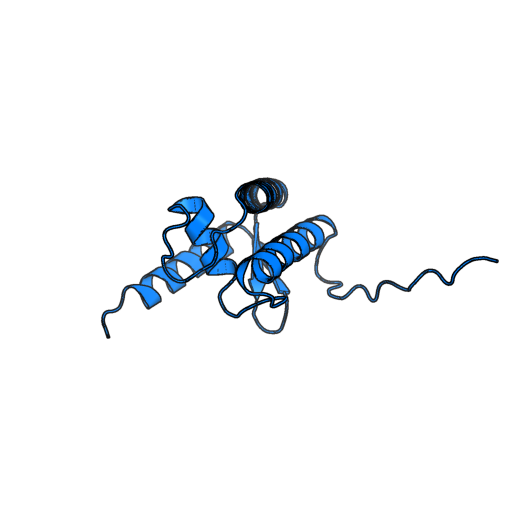8 104 LYS A CA 1
ATOM 849 C C . LYS A 1 104 ? -10.453 17.704 -5.484 1.00 87.38 104 LYS A C 1
ATOM 851 O O . LYS A 1 104 ? -10.795 18.728 -6.072 1.00 87.38 104 LYS A O 1
ATOM 856 N N . SER A 1 105 ? -9.228 17.530 -4.992 1.00 84.62 105 SER A N 1
ATOM 857 C CA . SER A 1 105 ? -8.154 18.522 -5.109 1.00 84.62 105 SER A CA 1
ATOM 858 C C . SER A 1 105 ? -7.536 18.538 -6.510 1.00 84.62 105 SER A C 1
ATOM 860 O O . SER A 1 105 ? -7.234 19.616 -7.010 1.00 84.62 105 SER A O 1
ATOM 862 N N . GLN A 1 106 ? -7.445 17.382 -7.179 1.00 75.81 106 GLN A N 1
ATOM 863 C CA . GLN A 1 106 ? -7.029 17.282 -8.588 1.00 75.81 106 GLN A CA 1
ATOM 864 C C . GLN A 1 106 ? -8.088 17.823 -9.566 1.00 75.81 106 GLN A C 1
ATOM 866 O O . GLN A 1 106 ? -7.753 18.286 -10.651 1.00 75.81 106 GLN A O 1
ATOM 871 N N . SER A 1 107 ? -9.371 17.784 -9.186 1.00 66.06 107 SER A N 1
ATOM 872 C CA . SER A 1 107 ? -10.498 18.213 -10.035 1.00 66.06 107 SER A CA 1
ATOM 873 C C . SER A 1 107 ? -10.786 19.718 -9.990 1.00 66.06 107 SER A C 1
ATOM 875 O O . SER A 1 107 ? -11.679 20.187 -10.697 1.00 66.06 107 SER A O 1
ATOM 877 N N . LYS A 1 108 ? -10.080 20.497 -9.157 1.00 48.22 108 LYS A N 1
ATOM 878 C CA . LYS A 1 108 ? -10.217 21.958 -9.171 1.00 48.22 108 LYS A CA 1
ATOM 879 C C . LYS A 1 108 ? -9.504 22.512 -10.411 1.00 48.22 108 LYS A C 1
ATOM 881 O O . LYS A 1 108 ? -8.288 22.350 -10.506 1.00 48.22 108 LYS A O 1
ATOM 886 N N . PRO A 1 109 ? -10.213 23.175 -11.342 1.00 44.03 109 PRO A N 1
ATOM 887 C CA . PRO A 1 109 ? -9.551 23.871 -12.435 1.00 44.03 109 PRO A CA 1
ATOM 888 C C . PRO A 1 109 ? -8.666 24.981 -11.853 1.00 44.03 109 PRO A C 1
ATOM 890 O O . PRO A 1 109 ? -9.085 25.699 -10.940 1.00 44.03 109 PRO A O 1
ATOM 893 N N . LYS A 1 110 ? -7.432 25.064 -12.353 1.00 45.47 110 LYS A N 1
ATOM 894 C CA . LYS A 1 110 ? -6.529 26.195 -12.125 1.00 45.47 110 LYS A CA 1
ATOM 895 C C . LYS A 1 110 ? -6.998 27.409 -12.920 1.00 45.47 110 LYS A C 1
ATOM 897 O O . LYS A 1 110 ? -7.475 27.199 -14.058 1.00 45.47 110 LYS A O 1
#

Secondary structure (DSSP, 8-state):
----------S-TTS-HHHHHHHHHHHHHHHHHHSSS--TTHHHHHHHHHHH----SSSPPPPHHHHHHHHHHHHHHTEEEEESSSEEEEEHHHHHHHHHHHHHHHTS--

Foldseek 3Di:
DDDPPPPPVVVCPVDDPLQVVLLQLLQVQCCVWPVGRDDACSQLQLVCCLPPNNPDPPIDHGDVVSSVVSVVSCVVVQWGWDDDPHTDTDHNVRVVVVSVVVVVVVPDDD